Protein AF-D8JC34-F1 (afdb_monomer_lite)

Radius of gyration: 15.63 Å; chains: 1; bounding box: 39×24×41 Å

Structure (mmCIF, N/CA/C/O backbone):
data_AF-D8JC34-F1
#
_entry.id   AF-D8JC34-F1
#
loop_
_atom_site.group_PDB
_atom_site.id
_atom_site.type_symbol
_atom_site.label_atom_id
_atom_site.label_alt_id
_atom_site.label_comp_id
_atom_site.label_asym_id
_atom_site.label_entity_id
_atom_site.label_seq_id
_atom_site.pdbx_PDB_ins_code
_atom_site.Cartn_x
_atom_site.Cartn_y
_atom_site.Cartn_z
_atom_site.occupancy
_atom_site.B_iso_or_equiv
_atom_site.auth_seq_id
_atom_site.auth_comp_id
_atom_site.auth_asym_id
_atom_site.auth_atom_id
_atom_site.pdbx_PDB_model_num
ATOM 1 N N . MET A 1 1 ? -24.410 -2.297 21.505 1.00 45.47 1 MET A N 1
ATOM 2 C CA . MET A 1 1 ? -23.726 -1.631 20.373 1.00 45.47 1 MET A CA 1
ATOM 3 C C . MET A 1 1 ? -22.249 -1.401 20.716 1.00 45.47 1 MET A C 1
ATOM 5 O O . MET A 1 1 ? -21.786 -0.273 20.705 1.00 45.47 1 MET A O 1
ATOM 9 N N . GLU A 1 2 ? -21.495 -2.462 21.021 1.00 47.31 2 GLU A N 1
ATOM 10 C CA . GLU A 1 2 ? -20.121 -2.346 21.567 1.00 47.31 2 GLU A CA 1
ATOM 11 C C . GLU A 1 2 ? -19.023 -2.805 20.592 1.00 47.31 2 GLU A C 1
ATOM 13 O O . GLU A 1 2 ? -17.851 -2.858 20.931 1.00 47.31 2 GLU A O 1
ATOM 18 N N . TRP A 1 3 ? -19.376 -3.103 19.340 1.00 54.50 3 TRP A N 1
ATOM 19 C CA . TRP A 1 3 ? -18.433 -3.604 18.329 1.00 54.50 3 TRP A CA 1
ATOM 20 C C . TRP A 1 3 ? -17.690 -2.501 17.548 1.00 54.50 3 TRP A C 1
ATOM 22 O O . TRP A 1 3 ? -17.059 -2.782 16.533 1.00 54.50 3 TRP A O 1
ATOM 32 N N . LEU A 1 4 ? -17.800 -1.236 17.964 1.00 52.66 4 LEU A N 1
ATOM 33 C CA . LEU A 1 4 ? -17.451 -0.068 17.140 1.00 52.66 4 LEU A CA 1
ATOM 34 C C . LEU A 1 4 ? -16.074 0.550 17.425 1.00 52.66 4 LEU A C 1
ATOM 36 O O . LEU A 1 4 ? -15.819 1.663 16.971 1.00 52.66 4 LEU A O 1
ATOM 40 N N . GLN A 1 5 ? -15.185 -0.133 18.148 1.00 55.97 5 GLN A N 1
ATOM 41 C CA . GLN A 1 5 ? -13.870 0.416 18.490 1.00 55.97 5 GLN A CA 1
ATOM 42 C C . GLN A 1 5 ? -12.725 -0.574 18.236 1.00 55.97 5 GLN A C 1
ATOM 44 O O . GLN A 1 5 ? -12.939 -1.788 18.295 1.00 55.97 5 GLN A O 1
ATOM 49 N N . PRO A 1 6 ? -11.515 -0.067 17.922 1.00 59.75 6 PRO A N 1
ATOM 50 C CA . PRO A 1 6 ? -10.309 -0.884 17.853 1.00 59.75 6 PRO A CA 1
ATOM 51 C C . PRO A 1 6 ? -10.157 -1.706 19.135 1.00 59.75 6 PRO A C 1
ATOM 53 O O . PRO A 1 6 ? -10.310 -1.183 20.238 1.00 59.75 6 PRO A O 1
ATOM 56 N N . ARG A 1 7 ? -9.891 -3.009 18.980 1.00 67.88 7 ARG A N 1
ATOM 57 C CA . ARG A 1 7 ? -9.862 -3.963 20.100 1.00 67.88 7 ARG A CA 1
ATOM 58 C C . ARG A 1 7 ? -8.718 -3.673 21.062 1.00 67.88 7 ARG A C 1
ATOM 60 O O . ARG A 1 7 ? -8.821 -3.998 22.241 1.00 67.88 7 ARG A O 1
ATOM 67 N N . SER A 1 8 ? -7.649 -3.057 20.566 1.00 78.00 8 SER A N 1
ATOM 68 C CA . SER A 1 8 ? -6.555 -2.570 21.388 1.00 78.00 8 SER A CA 1
ATOM 69 C C . SER A 1 8 ? -5.961 -1.263 20.841 1.00 78.00 8 SER A C 1
ATOM 71 O O . SER A 1 8 ? -5.967 -1.033 19.627 1.00 78.00 8 SER A O 1
ATOM 73 N N . PRO A 1 9 ? -5.381 -0.411 21.706 1.00 80.31 9 PRO A N 1
ATOM 74 C CA . PRO A 1 9 ? -4.588 0.740 21.266 1.00 80.31 9 PRO A CA 1
ATOM 75 C C . PRO A 1 9 ? -3.369 0.324 20.422 1.00 80.31 9 PRO A C 1
ATOM 77 O O . P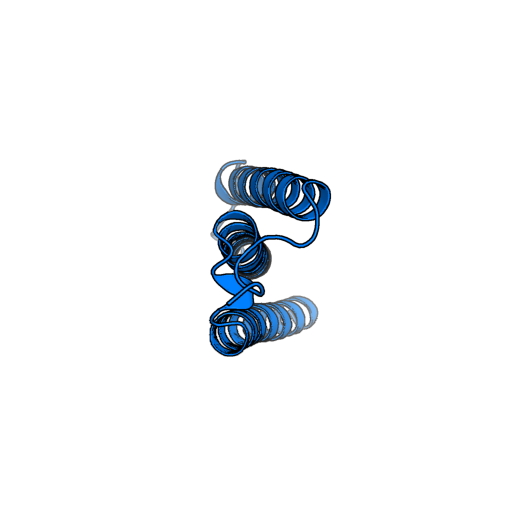RO A 1 9 ? -2.890 1.106 19.601 1.00 80.31 9 PRO A O 1
ATOM 80 N N . TRP A 1 10 ? -2.905 -0.922 20.563 1.00 82.69 10 TRP A N 1
ATOM 81 C CA . TRP A 1 10 ? -1.832 -1.487 19.746 1.00 82.69 10 TRP A CA 1
ATOM 82 C C . TR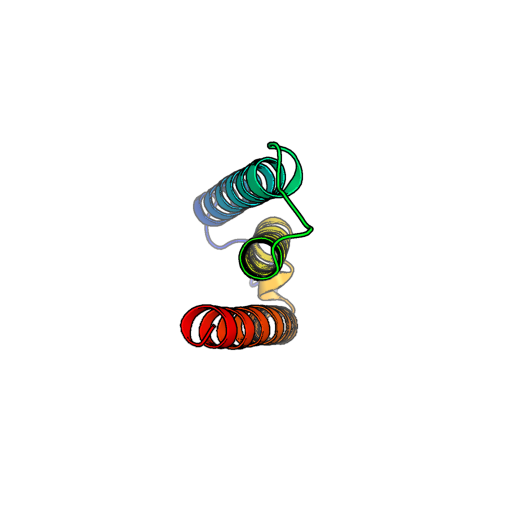P A 1 10 ? -2.238 -1.671 18.282 1.00 82.69 10 TRP A C 1
ATOM 84 O O . TRP A 1 10 ? -1.407 -1.459 17.403 1.00 82.69 10 TRP A O 1
ATOM 94 N N . ASP A 1 11 ? -3.508 -1.975 17.999 1.00 80.31 11 ASP A N 1
ATOM 95 C CA . ASP A 1 11 ? -4.010 -2.121 16.624 1.00 80.31 11 ASP A CA 1
ATOM 96 C C . ASP A 1 11 ? -3.960 -0.781 15.876 1.00 80.31 11 ASP A C 1
ATOM 98 O O . ASP A 1 11 ? -3.611 -0.712 14.696 1.00 80.31 11 ASP A O 1
ATOM 102 N N . VAL A 1 12 ? -4.284 0.304 16.586 1.00 82.50 12 VAL A N 1
ATOM 103 C CA . VAL A 1 12 ? -4.241 1.670 16.052 1.00 82.50 12 VAL A CA 1
ATOM 104 C C . VAL A 1 12 ? -2.795 2.097 15.809 1.00 82.50 12 VAL A C 1
ATOM 106 O O . VAL A 1 12 ? -2.489 2.638 14.746 1.00 82.50 12 VAL A O 1
ATOM 109 N N . LEU A 1 13 ? -1.894 1.801 16.753 1.00 87.19 13 LEU A N 1
ATOM 110 C CA . LEU A 1 13 ? -0.465 2.075 16.605 1.00 87.19 13 LEU A CA 1
ATOM 111 C C . LEU A 1 13 ? 0.138 1.308 15.419 1.00 87.19 13 LEU A C 1
ATOM 113 O O . LEU A 1 13 ? 0.860 1.894 14.614 1.00 87.19 13 LEU A O 1
ATOM 117 N N . ALA A 1 14 ? -0.200 0.025 15.267 1.00 85.06 14 ALA A N 1
ATOM 118 C CA . ALA A 1 14 ? 0.238 -0.794 14.141 1.00 85.06 14 ALA A CA 1
ATOM 119 C C . ALA A 1 14 ? -0.269 -0.235 12.802 1.00 85.06 14 ALA A C 1
ATOM 121 O O . ALA A 1 14 ? 0.505 -0.124 11.851 1.00 85.06 14 ALA A O 1
ATOM 122 N N . GLY A 1 15 ? -1.537 0.188 12.734 1.00 85.81 15 GLY A N 1
ATOM 123 C CA . GLY A 1 15 ? -2.087 0.857 11.554 1.00 85.81 15 GLY A CA 1
ATOM 124 C C . GLY A 1 15 ? -1.345 2.154 11.215 1.00 85.81 15 GLY A C 1
ATOM 125 O O . GLY A 1 15 ? -1.017 2.407 10.053 1.00 85.81 15 GLY A O 1
ATOM 126 N N . PHE A 1 16 ? -1.020 2.965 12.220 1.00 88.88 16 PHE A N 1
ATOM 127 C CA . PHE A 1 16 ? -0.290 4.215 12.016 1.00 88.88 16 PHE A CA 1
ATOM 128 C C . PHE A 1 16 ? 1.129 3.973 11.479 1.00 88.88 16 PHE A C 1
ATOM 130 O O . PHE A 1 16 ? 1.510 4.556 10.463 1.00 88.88 16 PHE A O 1
ATOM 137 N N . LEU A 1 17 ? 1.875 3.045 12.087 1.00 91.69 17 LEU A N 1
ATOM 138 C CA . LEU A 1 17 ? 3.214 2.657 11.632 1.00 91.69 17 LEU A CA 1
ATOM 139 C C . LEU A 1 17 ? 3.197 2.082 10.209 1.00 91.69 17 LEU A C 1
ATOM 141 O O . LEU A 1 17 ? 4.022 2.471 9.383 1.00 91.69 17 LEU A O 1
ATOM 145 N N . ALA A 1 18 ? 2.225 1.221 9.894 1.00 89.94 18 ALA A N 1
ATOM 146 C CA . ALA A 1 18 ? 2.054 0.670 8.550 1.00 89.94 18 ALA A CA 1
ATOM 147 C C . ALA A 1 18 ? 1.762 1.760 7.505 1.00 89.94 18 ALA A C 1
ATOM 149 O O . ALA A 1 18 ? 2.250 1.683 6.378 1.00 89.94 18 ALA A O 1
ATOM 150 N N . SER A 1 19 ? 1.014 2.802 7.884 1.00 88.88 19 SER A N 1
ATOM 151 C CA . SER A 1 19 ? 0.716 3.938 7.001 1.00 88.88 19 SER A CA 1
ATOM 152 C C . SER A 1 19 ? 1.959 4.770 6.708 1.00 88.88 19 SER A C 1
ATOM 154 O O . SER A 1 19 ? 2.215 5.101 5.553 1.00 88.88 19 SER A O 1
ATOM 156 N N . ILE A 1 20 ? 2.749 5.080 7.741 1.00 92.00 20 ILE A N 1
ATOM 157 C CA . ILE A 1 20 ? 4.013 5.812 7.587 1.00 92.00 20 ILE A CA 1
ATOM 158 C C . ILE A 1 20 ? 4.960 5.030 6.680 1.00 92.00 20 ILE A C 1
ATOM 160 O O . ILE A 1 20 ? 5.507 5.596 5.734 1.00 92.00 20 ILE A O 1
ATOM 164 N N . TRP A 1 21 ? 5.116 3.730 6.938 1.00 94.88 21 TRP A N 1
ATOM 165 C CA . TRP A 1 21 ? 5.943 2.857 6.114 1.00 94.88 21 TRP A CA 1
ATOM 166 C C . TRP A 1 21 ? 5.487 2.871 4.650 1.00 94.88 21 TRP A C 1
ATOM 168 O O . TRP A 1 21 ? 6.296 3.146 3.768 1.00 94.88 21 TRP A O 1
ATOM 178 N N . ALA A 1 22 ? 4.190 2.683 4.387 1.00 90.88 22 ALA A N 1
ATOM 179 C CA . ALA A 1 22 ? 3.653 2.667 3.028 1.00 90.88 22 ALA A CA 1
ATOM 180 C C . ALA A 1 22 ? 3.868 4.000 2.285 1.00 90.88 22 ALA A C 1
ATOM 182 O O . ALA A 1 22 ? 4.240 3.995 1.111 1.00 90.88 22 ALA A O 1
ATOM 183 N N . LEU A 1 23 ? 3.679 5.140 2.960 1.00 92.00 23 LEU A N 1
ATOM 184 C CA . LEU A 1 23 ? 3.936 6.463 2.381 1.00 92.00 23 LEU A CA 1
ATOM 185 C C . LEU A 1 23 ? 5.420 6.675 2.074 1.00 92.00 23 LEU A C 1
ATOM 187 O O . LEU A 1 23 ? 5.758 7.197 1.012 1.00 92.00 23 LEU A O 1
ATOM 191 N N . PHE A 1 24 ? 6.307 6.256 2.976 1.00 91.88 24 PHE A N 1
ATOM 192 C CA . PHE A 1 24 ? 7.747 6.390 2.781 1.00 91.88 24 PHE A CA 1
ATOM 193 C C . PHE A 1 24 ? 8.246 5.503 1.633 1.00 91.88 24 PHE A C 1
ATOM 195 O O . PHE A 1 24 ? 9.017 5.955 0.785 1.00 91.88 24 PHE A O 1
ATOM 202 N N . THR A 1 25 ? 7.749 4.266 1.539 1.00 90.50 25 THR A N 1
ATOM 203 C CA . THR A 1 25 ? 8.043 3.360 0.423 1.00 90.50 25 THR A CA 1
ATOM 204 C C . THR A 1 25 ? 7.571 3.938 -0.910 1.00 90.50 25 THR A C 1
ATOM 206 O O . THR A 1 25 ? 8.345 3.927 -1.870 1.00 90.50 25 THR A O 1
ATOM 209 N N . LEU A 1 26 ? 6.352 4.487 -0.972 1.00 90.38 26 LEU A N 1
ATOM 210 C CA . LEU A 1 26 ? 5.840 5.178 -2.160 1.00 90.38 26 LEU A CA 1
ATOM 211 C C . LEU A 1 26 ? 6.724 6.361 -2.552 1.00 90.38 26 LEU A C 1
ATOM 213 O O . LEU A 1 26 ? 7.093 6.483 -3.716 1.00 90.38 26 LEU A O 1
ATOM 217 N N . HIS A 1 27 ? 7.088 7.200 -1.582 1.00 90.44 27 HIS A N 1
ATOM 218 C CA . HIS A 1 27 ? 7.935 8.366 -1.807 1.00 90.44 27 HIS A CA 1
ATOM 219 C C . HIS A 1 27 ? 9.274 7.974 -2.443 1.00 90.44 27 HIS A C 1
ATOM 221 O O . HIS A 1 27 ? 9.654 8.542 -3.464 1.00 90.44 27 HIS A O 1
ATOM 227 N N . ILE A 1 28 ? 9.951 6.963 -1.890 1.00 89.31 28 ILE A N 1
ATOM 228 C CA . ILE A 1 28 ? 11.216 6.446 -2.429 1.00 89.31 28 ILE A CA 1
ATOM 229 C C . ILE A 1 28 ? 11.043 5.991 -3.881 1.00 89.31 28 ILE A C 1
ATOM 231 O O . ILE A 1 28 ? 11.778 6.438 -4.756 1.00 89.31 28 ILE A O 1
ATOM 235 N N . HIS A 1 29 ? 10.051 5.141 -4.151 1.00 86.56 29 HIS A N 1
ATOM 236 C CA . HIS A 1 29 ? 9.905 4.504 -5.463 1.00 86.56 29 HIS A CA 1
ATOM 237 C C . HIS A 1 29 ? 9.405 5.453 -6.559 1.00 86.56 29 HIS A C 1
ATOM 239 O O . HIS A 1 29 ? 9.657 5.206 -7.737 1.00 86.56 29 HIS A O 1
ATOM 245 N N . TRP A 1 30 ? 8.713 6.533 -6.195 1.00 86.19 30 TRP A N 1
ATOM 246 C CA . TRP A 1 30 ? 8.230 7.527 -7.154 1.00 86.19 30 TRP A CA 1
ATOM 247 C C . TRP A 1 30 ? 9.207 8.678 -7.399 1.00 86.19 30 TRP A C 1
ATOM 249 O O . TRP A 1 30 ? 9.213 9.223 -8.500 1.00 86.19 30 TRP A O 1
ATOM 259 N N . LEU A 1 31 ? 9.996 9.083 -6.397 1.00 83.06 31 LEU A N 1
ATOM 260 C CA . LEU A 1 31 ? 10.740 10.350 -6.445 1.00 83.06 31 LEU A CA 1
ATOM 261 C C . LEU A 1 31 ? 12.264 10.191 -6.494 1.00 83.06 31 LEU A C 1
ATOM 263 O O . LEU A 1 31 ? 12.950 11.149 -6.852 1.00 83.06 31 LEU A O 1
ATOM 267 N N . GLN A 1 32 ? 12.821 9.014 -6.195 1.00 80.44 32 GLN A N 1
ATOM 268 C CA . GLN A 1 32 ? 14.266 8.792 -6.310 1.00 80.44 32 GLN A CA 1
ATOM 269 C C . GLN A 1 32 ? 14.668 8.309 -7.704 1.00 80.44 32 GLN A C 1
ATOM 271 O O . GLN A 1 32 ? 14.937 7.131 -7.915 1.00 80.44 32 GLN A O 1
ATOM 276 N N . GLY A 1 33 ? 14.760 9.251 -8.651 1.00 65.81 33 GLY A N 1
ATOM 277 C CA . GLY A 1 33 ? 15.464 9.036 -9.924 1.00 65.81 33 GLY A CA 1
ATOM 278 C C . GLY A 1 33 ? 14.913 7.887 -10.773 1.00 65.81 33 GLY A C 1
ATOM 279 O O . GLY A 1 33 ? 15.655 7.268 -11.534 1.00 65.81 33 GLY A O 1
ATOM 280 N N . THR A 1 34 ? 13.627 7.579 -10.618 1.00 78.12 34 THR A N 1
ATOM 281 C CA . THR A 1 34 ? 12.980 6.432 -11.246 1.00 78.12 34 THR A CA 1
ATOM 282 C C . THR A 1 34 ? 12.904 6.625 -12.758 1.00 78.12 34 THR A C 1
ATOM 284 O O . THR A 1 34 ? 12.250 7.543 -13.255 1.00 78.12 34 THR A O 1
ATOM 287 N N . ASN A 1 35 ? 13.571 5.751 -13.513 1.00 84.00 35 ASN A N 1
ATOM 288 C CA . ASN A 1 35 ? 13.509 5.770 -14.970 1.00 84.00 35 ASN A CA 1
ATOM 289 C C . ASN A 1 35 ? 12.208 5.114 -15.460 1.00 84.00 35 ASN A C 1
ATOM 291 O O . ASN A 1 35 ? 12.161 3.914 -15.718 1.00 84.00 35 ASN A O 1
ATOM 295 N N . PHE A 1 36 ? 11.154 5.916 -15.614 1.00 83.56 36 PHE A N 1
ATOM 296 C CA . PHE A 1 36 ? 9.846 5.453 -16.093 1.00 83.56 36 PHE A CA 1
ATOM 297 C C . PHE A 1 36 ? 9.820 5.022 -17.569 1.00 83.56 36 PHE A C 1
ATOM 299 O O . PHE A 1 36 ? 8.800 4.514 -18.028 1.00 83.56 36 PHE A O 1
ATOM 306 N N . PHE A 1 37 ? 10.914 5.201 -18.316 1.00 86.31 37 PHE A N 1
ATOM 307 C CA . PHE A 1 37 ? 11.026 4.681 -19.681 1.00 86.31 37 PHE A CA 1
ATOM 308 C C . PHE A 1 37 ? 11.349 3.182 -19.713 1.00 86.31 37 PHE A C 1
ATOM 310 O O . PHE A 1 37 ? 11.097 2.527 -20.722 1.00 86.31 37 PHE A O 1
ATOM 317 N N . ASP A 1 38 ? 11.885 2.628 -18.621 1.00 87.69 38 ASP A N 1
ATOM 318 C CA . ASP A 1 38 ? 12.074 1.188 -18.485 1.00 87.69 38 ASP A CA 1
ATOM 319 C C . ASP A 1 38 ? 10.765 0.532 -18.022 1.00 87.69 38 ASP A C 1
ATOM 321 O O . ASP A 1 38 ? 10.263 0.782 -16.920 1.00 87.69 38 ASP A O 1
ATOM 325 N N . LEU A 1 39 ? 10.218 -0.342 -18.872 1.00 86.81 39 LEU A N 1
A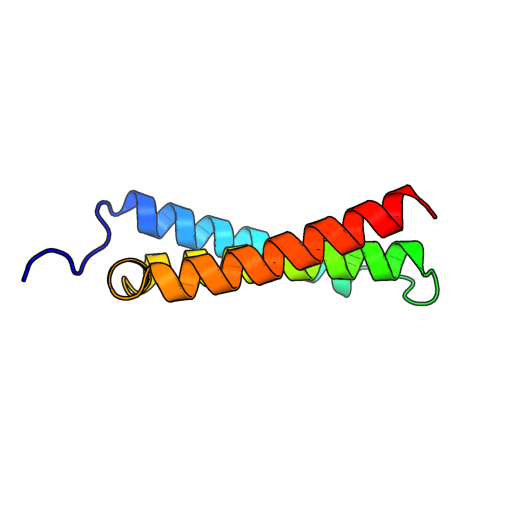TOM 326 C CA . LEU A 1 39 ? 8.974 -1.066 -18.615 1.00 86.81 39 LEU A CA 1
ATOM 327 C C . LEU A 1 39 ? 9.033 -1.890 -17.319 1.00 86.81 39 LEU A C 1
ATOM 329 O O . LEU A 1 39 ? 8.037 -1.951 -16.595 1.00 86.81 39 LEU A O 1
ATOM 333 N N . ARG A 1 40 ? 10.181 -2.503 -16.997 1.00 87.25 40 ARG A N 1
ATOM 334 C CA . ARG A 1 40 ? 10.348 -3.310 -15.777 1.00 87.25 40 ARG A CA 1
ATOM 335 C C . ARG A 1 40 ? 10.271 -2.428 -14.535 1.00 87.25 40 ARG A C 1
ATOM 337 O O . ARG A 1 40 ? 9.598 -2.791 -13.572 1.00 87.25 40 ARG A O 1
ATOM 344 N N . ILE A 1 41 ? 10.907 -1.256 -14.573 1.00 87.38 41 ILE A N 1
ATOM 345 C CA . ILE A 1 41 ? 10.870 -0.287 -13.470 1.00 87.38 41 ILE A CA 1
ATOM 346 C C . ILE A 1 41 ? 9.447 0.247 -13.291 1.00 87.38 41 ILE A C 1
ATOM 348 O O . ILE A 1 41 ? 8.942 0.280 -12.17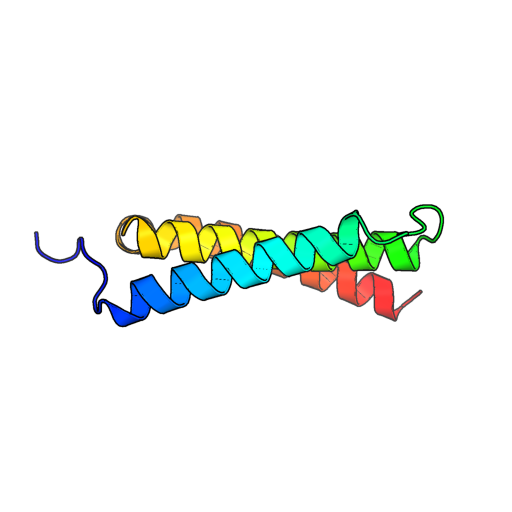0 1.00 87.38 41 ILE A O 1
ATOM 352 N N . MET A 1 42 ? 8.762 0.600 -14.381 1.00 88.81 42 MET A N 1
ATOM 353 C CA . MET A 1 42 ? 7.380 1.078 -14.318 1.00 88.81 42 MET A CA 1
ATOM 354 C C . MET A 1 42 ? 6.433 0.022 -13.723 1.00 88.81 42 MET A C 1
ATOM 356 O O . MET A 1 42 ? 5.644 0.340 -12.832 1.00 88.81 42 MET A O 1
ATOM 360 N N . LEU A 1 43 ? 6.534 -1.239 -14.157 1.00 87.50 43 LEU A N 1
ATOM 361 C CA . LEU A 1 43 ? 5.746 -2.347 -13.604 1.00 87.50 43 LEU A CA 1
ATOM 362 C C . LEU A 1 43 ? 6.045 -2.581 -12.120 1.00 87.50 43 LEU A C 1
ATOM 364 O O . LEU A 1 43 ? 5.115 -2.749 -11.332 1.00 87.50 43 LEU A O 1
ATOM 368 N N . TRP A 1 44 ? 7.316 -2.535 -11.717 1.00 89.12 44 TRP A N 1
ATOM 369 C CA . TRP A 1 44 ? 7.705 -2.632 -10.310 1.00 89.12 44 TRP A CA 1
ATOM 370 C C . TRP A 1 44 ? 7.078 -1.518 -9.463 1.00 89.12 44 TRP A C 1
ATOM 372 O O . TRP A 1 44 ? 6.470 -1.788 -8.427 1.00 89.12 44 TRP A O 1
ATOM 382 N N . VAL A 1 45 ? 7.156 -0.267 -9.923 1.00 90.00 45 VAL A N 1
ATOM 383 C CA . VAL A 1 45 ? 6.571 0.885 -9.219 1.00 90.00 45 VAL A CA 1
ATOM 384 C C . VAL A 1 45 ? 5.054 0.746 -9.108 1.00 90.00 45 VAL A C 1
ATOM 386 O O . VAL A 1 45 ? 4.490 1.060 -8.058 1.00 90.00 45 VAL A O 1
ATOM 389 N N . LEU A 1 46 ? 4.378 0.231 -10.139 1.00 88.88 46 LEU A N 1
ATOM 390 C CA . LEU A 1 46 ? 2.940 -0.040 -10.095 1.00 88.88 46 LEU A CA 1
ATOM 391 C C . LEU A 1 46 ? 2.582 -1.130 -9.075 1.00 88.88 46 LEU A C 1
ATOM 393 O O . LEU A 1 46 ? 1.627 -0.949 -8.317 1.00 88.88 46 LEU A O 1
ATOM 397 N N . VAL A 1 47 ? 3.360 -2.216 -8.999 1.00 91.31 47 VAL A N 1
ATOM 398 C CA . VAL A 1 47 ? 3.191 -3.267 -7.978 1.00 91.31 47 VAL A CA 1
ATOM 399 C C . VAL A 1 47 ? 3.335 -2.671 -6.580 1.00 91.31 47 VAL A C 1
ATOM 401 O O . VAL A 1 47 ? 2.434 -2.822 -5.752 1.00 91.31 47 VAL A O 1
ATOM 404 N N . VAL A 1 48 ? 4.427 -1.943 -6.330 1.00 90.94 48 VAL A N 1
ATOM 405 C CA . VAL A 1 48 ? 4.675 -1.270 -5.046 1.00 90.94 48 VAL A CA 1
ATOM 406 C C 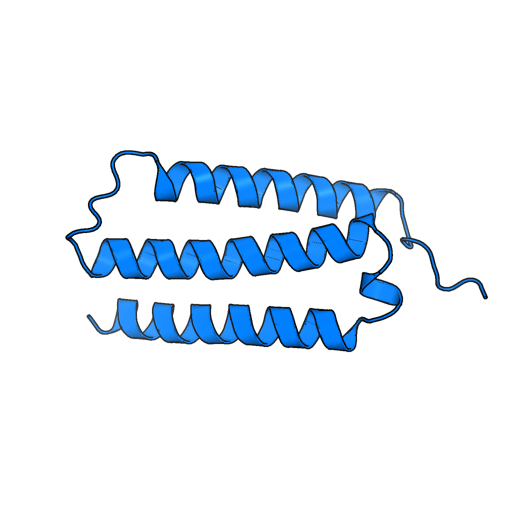. VAL A 1 48 ? 3.523 -0.323 -4.710 1.00 90.94 48 VAL A C 1
ATOM 408 O O . VAL A 1 48 ? 3.019 -0.332 -3.589 1.00 90.94 48 VAL A O 1
ATOM 411 N N . THR A 1 49 ? 3.038 0.435 -5.693 1.00 92.12 49 THR A N 1
ATOM 412 C CA . THR A 1 49 ? 1.929 1.374 -5.504 1.00 92.12 49 THR A CA 1
ATOM 413 C C . THR A 1 49 ? 0.638 0.664 -5.109 1.00 92.12 49 THR A C 1
ATOM 415 O O . THR A 1 49 ? 0.001 1.059 -4.133 1.00 92.12 49 THR A O 1
ATOM 418 N N . ALA A 1 50 ? 0.265 -0.406 -5.811 1.00 91.06 50 ALA A N 1
ATOM 419 C CA . ALA A 1 50 ? -0.934 -1.182 -5.503 1.00 91.06 50 ALA A CA 1
ATOM 420 C C . ALA A 1 50 ? -0.882 -1.787 -4.089 1.00 91.06 50 ALA A C 1
ATOM 422 O O . ALA A 1 50 ? -1.863 -1.702 -3.342 1.00 91.06 50 ALA A O 1
ATOM 423 N N . VAL A 1 51 ? 0.274 -2.327 -3.688 1.00 91.25 51 VAL A N 1
ATOM 424 C CA . VAL A 1 51 ? 0.482 -2.880 -2.341 1.00 91.25 51 VAL A CA 1
ATOM 425 C C . VAL A 1 51 ? 0.380 -1.786 -1.276 1.00 91.25 51 VAL A C 1
ATOM 427 O O . VAL A 1 51 ? -0.378 -1.937 -0.316 1.00 91.25 51 VAL A O 1
ATOM 430 N N . CYS A 1 52 ? 1.078 -0.661 -1.449 1.00 92.94 52 CYS A N 1
ATOM 431 C CA . CYS A 1 52 ? 1.050 0.445 -0.492 1.00 92.94 52 CYS A CA 1
ATOM 432 C C . CYS A 1 52 ? -0.353 1.050 -0.341 1.00 92.94 52 CYS A C 1
ATOM 434 O O . CYS A 1 52 ? -0.774 1.331 0.781 1.00 92.94 52 CYS A O 1
ATOM 436 N N . LEU A 1 53 ? -1.115 1.192 -1.430 1.00 91.94 53 LEU A N 1
ATOM 437 C CA . LEU A 1 53 ? -2.510 1.644 -1.369 1.00 91.94 53 LEU A CA 1
ATOM 438 C C . LEU A 1 53 ? -3.403 0.662 -0.600 1.00 91.94 53 LEU A C 1
ATOM 440 O O . LEU A 1 53 ? -4.243 1.091 0.192 1.00 91.94 53 LEU A O 1
ATOM 444 N N . GLY A 1 54 ? -3.205 -0.647 -0.779 1.00 88.81 54 GLY A N 1
ATOM 445 C CA . GLY A 1 54 ? -3.925 -1.668 -0.016 1.00 88.81 54 GLY A CA 1
ATOM 446 C C . GLY A 1 54 ? -3.645 -1.572 1.485 1.00 88.81 54 GLY A C 1
ATOM 447 O O . GLY A 1 54 ? -4.575 -1.612 2.295 1.00 88.81 54 GLY A O 1
ATOM 448 N N . VAL A 1 55 ? -2.377 -1.370 1.853 1.00 89.81 55 VAL A N 1
ATOM 449 C CA . VAL A 1 55 ? -1.956 -1.164 3.247 1.00 89.81 55 VAL A CA 1
ATOM 450 C C . VAL A 1 55 ? -2.572 0.111 3.827 1.00 89.81 55 VAL A C 1
ATOM 452 O O . VAL A 1 55 ? -3.125 0.054 4.923 1.00 89.81 55 VAL A O 1
ATOM 455 N N . LEU A 1 56 ? -2.561 1.224 3.086 1.00 91.00 56 LEU A N 1
ATOM 456 C CA . LEU A 1 56 ? -3.143 2.503 3.517 1.00 91.00 56 LEU A CA 1
ATOM 457 C C . LEU A 1 56 ? -4.663 2.439 3.709 1.00 91.00 56 LEU A C 1
ATOM 459 O O . LEU A 1 56 ? -5.204 3.028 4.646 1.00 91.00 56 LEU A O 1
ATOM 463 N N . LEU A 1 57 ? -5.372 1.709 2.845 1.00 89.38 57 LEU A N 1
ATOM 464 C CA . LEU A 1 57 ? -6.810 1.491 3.002 1.00 89.38 57 LEU A CA 1
ATOM 465 C C . LEU A 1 57 ? -7.116 0.683 4.267 1.00 89.38 57 LEU A C 1
ATOM 467 O O . LEU A 1 57 ? -8.024 1.042 5.019 1.00 89.38 57 LEU A O 1
ATOM 471 N N . LEU A 1 58 ? -6.359 -0.387 4.528 1.00 86.44 58 LEU A N 1
ATOM 472 C CA . LEU A 1 58 ? -6.532 -1.199 5.735 1.00 86.44 58 LEU A CA 1
ATOM 473 C C . LEU A 1 58 ? -6.214 -0.418 7.003 1.00 86.44 58 LEU A C 1
ATOM 475 O O . LEU A 1 58 ? -6.995 -0.459 7.955 1.00 86.44 58 LEU A O 1
ATOM 479 N N . SER A 1 59 ? -5.095 0.300 7.018 1.00 86.06 59 SER A N 1
ATOM 480 C CA . SER A 1 59 ? -4.681 1.083 8.172 1.00 86.06 59 SER A CA 1
ATOM 481 C C . SER A 1 59 ? -5.636 2.244 8.446 1.00 86.06 59 SER A C 1
ATOM 483 O O . SER A 1 59 ? -6.040 2.433 9.591 1.00 86.06 59 SER A O 1
ATOM 485 N N . GLY A 1 60 ? -6.088 2.966 7.417 1.00 84.19 60 GLY A N 1
ATOM 486 C CA . GLY A 1 60 ? -7.100 4.015 7.557 1.00 84.19 60 GLY A CA 1
ATOM 487 C C . GLY A 1 60 ? -8.435 3.469 8.075 1.00 84.19 60 GLY A C 1
ATOM 488 O O . GLY A 1 60 ? -9.072 4.074 8.943 1.00 84.19 60 GLY A O 1
ATOM 489 N N . GLY A 1 61 ? -8.842 2.285 7.609 1.00 82.62 61 GLY A N 1
ATOM 490 C CA . GLY A 1 61 ? -10.007 1.574 8.134 1.00 82.62 61 GLY A CA 1
ATOM 491 C C . GLY A 1 61 ? -9.848 1.151 9.599 1.00 82.62 61 GLY A C 1
ATOM 492 O O . GLY A 1 61 ? -10.809 1.253 10.364 1.00 82.62 61 GLY A O 1
ATOM 493 N N . LEU A 1 62 ? -8.658 0.687 9.996 1.00 84.00 62 LEU A N 1
ATOM 494 C CA . LEU A 1 62 ? -8.321 0.317 11.378 1.00 84.00 62 LEU A CA 1
ATOM 495 C C . LEU A 1 62 ? -8.376 1.527 12.312 1.00 84.00 62 LEU A C 1
ATOM 497 O O . LEU A 1 62 ? -9.069 1.481 13.326 1.00 84.00 62 LEU A O 1
ATOM 501 N N . ILE A 1 63 ? -7.690 2.612 11.943 1.00 83.50 63 ILE A N 1
ATOM 502 C CA . ILE A 1 63 ? -7.583 3.841 12.742 1.00 83.50 63 ILE A CA 1
ATOM 503 C C . ILE A 1 63 ? -8.959 4.493 12.925 1.00 83.50 63 ILE A C 1
ATOM 505 O O . ILE A 1 63 ? -9.303 4.919 14.023 1.00 83.50 63 ILE A O 1
ATOM 509 N N . SER A 1 64 ? -9.774 4.539 11.868 1.00 81.69 64 SER A N 1
ATOM 510 C CA . SER A 1 64 ? -11.125 5.119 11.922 1.00 81.69 64 SER A CA 1
ATOM 511 C C . SER A 1 64 ? -12.176 4.200 12.556 1.00 81.69 64 SER A C 1
ATOM 513 O O . SER A 1 64 ? -13.332 4.600 12.703 1.00 81.69 64 SER A O 1
ATOM 515 N N . GLY A 1 65 ? -11.828 2.945 12.859 1.00 75.06 65 GLY A N 1
ATOM 516 C CA . GLY A 1 65 ? -12.769 1.910 13.294 1.00 75.06 65 GLY A CA 1
ATOM 517 C C . GLY A 1 65 ? -13.766 1.458 12.213 1.00 75.06 65 GLY A C 1
ATOM 518 O O . GLY A 1 65 ? -14.531 0.514 12.428 1.00 75.06 65 GLY A O 1
ATOM 519 N N . GLN A 1 66 ? -13.762 2.077 11.026 1.00 78.62 66 GLN A N 1
ATOM 520 C CA . GLN A 1 66 ? -14.691 1.759 9.938 1.00 78.62 66 GLN A CA 1
ATOM 521 C C . GLN A 1 66 ? -14.434 0.382 9.320 1.00 78.62 66 GLN A C 1
ATOM 523 O O . GLN A 1 66 ? -15.370 -0.226 8.788 1.00 78.62 66 GLN A O 1
ATOM 528 N N . LEU A 1 67 ? -13.211 -0.149 9.449 1.00 77.25 67 LEU A N 1
ATOM 529 C CA . LEU A 1 67 ? -12.882 -1.511 9.028 1.00 77.25 67 LEU A CA 1
ATOM 530 C C . LEU A 1 67 ? -13.802 -2.534 9.699 1.00 77.25 67 LEU A C 1
ATOM 532 O O . LEU A 1 67 ? -14.277 -3.455 9.042 1.00 77.25 67 LEU A O 1
ATOM 536 N N . TYR A 1 68 ? -14.110 -2.350 10.983 1.00 70.69 68 TYR A N 1
ATOM 537 C CA . TYR A 1 68 ? -14.970 -3.264 11.737 1.00 70.69 68 TYR A CA 1
ATOM 538 C C . TYR A 1 68 ? -16.448 -3.129 11.349 1.00 70.69 68 TYR A C 1
ATOM 540 O O . TYR A 1 68 ? -17.197 -4.100 11.419 1.00 70.69 68 TYR A O 1
ATOM 548 N N . ARG A 1 69 ? -16.864 -1.949 10.869 1.00 74.12 69 ARG A N 1
ATOM 549 C CA . ARG A 1 69 ? -18.244 -1.664 10.442 1.00 74.12 69 ARG A CA 1
ATOM 550 C C . ARG A 1 69 ? -18.539 -2.097 9.005 1.00 74.12 69 ARG A C 1
ATOM 552 O O . ARG A 1 69 ? -19.690 -2.327 8.651 1.00 74.12 69 ARG A O 1
ATOM 559 N N . SER A 1 70 ? -17.535 -2.141 8.135 1.00 82.69 70 SER A N 1
ATOM 560 C CA . SER A 1 70 ? -17.703 -2.451 6.707 1.00 82.69 70 SER A CA 1
ATOM 561 C C . SER A 1 70 ? -16.590 -3.351 6.181 1.00 82.69 70 SER A C 1
ATOM 563 O O . SER A 1 70 ? -16.072 -3.143 5.083 1.00 82.69 70 SER A O 1
ATOM 565 N N . ARG A 1 71 ? -16.253 -4.377 6.968 1.00 79.81 71 ARG A N 1
ATOM 566 C CA . ARG A 1 71 ? -15.149 -5.312 6.721 1.00 79.81 71 ARG A CA 1
ATOM 567 C C . ARG A 1 71 ? -15.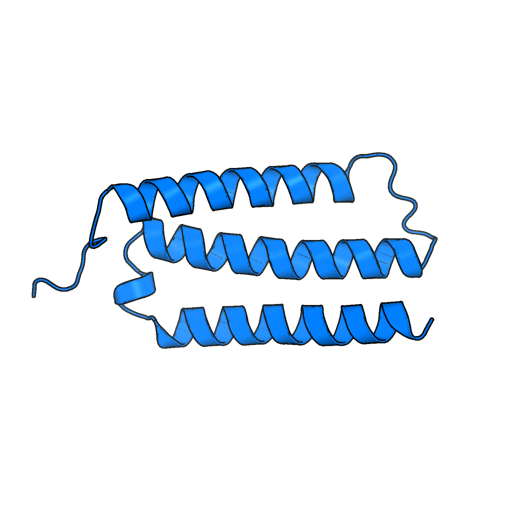133 -5.861 5.297 1.00 79.81 71 ARG A C 1
ATOM 569 O O . ARG A 1 71 ? -14.087 -5.841 4.659 1.00 79.81 71 ARG A O 1
ATOM 576 N N . ASP A 1 72 ? -16.287 -6.259 4.767 1.00 85.94 72 ASP A N 1
ATOM 577 C CA . ASP A 1 72 ? -16.380 -6.849 3.426 1.00 85.94 72 ASP A CA 1
ATOM 578 C C . ASP A 1 72 ? -15.999 -5.882 2.304 1.00 85.94 72 ASP A C 1
ATOM 580 O O . ASP A 1 72 ? -15.481 -6.314 1.276 1.00 85.94 72 ASP A O 1
ATOM 584 N N . ARG A 1 73 ? -16.245 -4.575 2.475 1.00 84.81 73 ARG A N 1
ATOM 585 C CA . ARG A 1 73 ? -15.835 -3.563 1.489 1.00 84.81 73 ARG A CA 1
ATOM 586 C C . ARG A 1 73 ? -14.322 -3.390 1.485 1.00 84.81 73 ARG A C 1
ATOM 588 O O . ARG A 1 73 ? -13.722 -3.386 0.415 1.00 84.81 73 ARG A O 1
ATOM 595 N N . TYR A 1 74 ? -13.713 -3.313 2.666 1.00 83.94 74 TYR A N 1
ATOM 596 C CA . TYR A 1 74 ? -12.259 -3.224 2.796 1.00 83.94 74 TYR A CA 1
ATOM 597 C C . TYR A 1 74 ? -11.565 -4.487 2.284 1.00 83.94 74 TYR A C 1
ATOM 599 O O . TYR A 1 74 ? -10.620 -4.380 1.512 1.00 83.94 74 TYR A O 1
ATOM 607 N N . LEU A 1 75 ? -12.063 -5.678 2.636 1.00 84.31 75 LEU A N 1
ATOM 608 C CA . LEU A 1 75 ? -11.508 -6.941 2.142 1.00 84.31 75 LEU A CA 1
ATOM 609 C C . LEU A 1 75 ? -11.591 -7.040 0.618 1.00 84.31 75 LEU A C 1
ATOM 611 O O . LEU A 1 75 ? -10.605 -7.415 -0.005 1.00 84.31 75 LEU A O 1
ATOM 615 N N . ARG A 1 76 ? -12.716 -6.646 0.007 1.00 88.50 76 ARG A N 1
ATOM 616 C CA . ARG A 1 76 ? -12.850 -6.621 -1.457 1.00 88.50 76 ARG A CA 1
ATOM 617 C C . ARG A 1 76 ? -11.891 -5.634 -2.118 1.00 88.50 76 ARG A C 1
ATOM 619 O O . ARG A 1 76 ? -11.254 -5.989 -3.104 1.00 88.50 76 ARG A O 1
ATOM 626 N N . ALA A 1 77 ? -11.760 -4.421 -1.579 1.00 86.62 77 ALA A N 1
ATOM 627 C CA . ALA A 1 77 ? -10.830 -3.423 -2.111 1.00 86.62 77 ALA A CA 1
ATOM 628 C C . ALA A 1 77 ? -9.375 -3.914 -2.035 1.00 86.62 77 ALA A C 1
ATOM 630 O O . ALA A 1 77 ? -8.628 -3.816 -3.005 1.00 86.62 77 ALA A O 1
ATOM 631 N N . VAL A 1 78 ? -8.994 -4.513 -0.908 1.00 85.81 78 VAL A N 1
ATOM 632 C CA . VAL A 1 78 ? -7.656 -5.080 -0.700 1.00 85.81 78 VAL A CA 1
ATOM 633 C C . VAL A 1 78 ? -7.418 -6.293 -1.587 1.00 85.81 78 VAL A C 1
ATOM 635 O O . VAL A 1 78 ? -6.334 -6.423 -2.137 1.00 85.81 78 VAL A O 1
ATOM 638 N N . GLN A 1 79 ? -8.410 -7.163 -1.773 1.00 87.75 79 GLN A N 1
ATOM 639 C CA . GLN A 1 79 ? -8.309 -8.291 -2.699 1.00 87.75 79 GLN A CA 1
ATOM 640 C C . GLN A 1 79 ? -8.143 -7.825 -4.145 1.00 87.75 79 GLN A C 1
ATOM 642 O O . GLN A 1 79 ? -7.346 -8.409 -4.869 1.00 87.75 79 GLN A O 1
ATOM 647 N N . ALA A 1 80 ? -8.844 -6.769 -4.562 1.00 89.81 80 ALA A N 1
ATOM 648 C CA . ALA A 1 80 ? -8.686 -6.205 -5.899 1.00 89.81 80 ALA A CA 1
ATOM 649 C C . ALA A 1 80 ? -7.277 -5.624 -6.104 1.00 89.81 80 ALA A C 1
ATOM 651 O O . ALA A 1 80 ? -6.646 -5.900 -7.122 1.00 89.81 80 ALA A O 1
ATOM 652 N N . LEU A 1 81 ? -6.762 -4.877 -5.121 1.00 88.50 81 LEU A N 1
ATOM 653 C CA . LEU A 1 81 ? -5.412 -4.301 -5.163 1.00 88.50 81 LEU A CA 1
ATOM 654 C C . LEU A 1 81 ? -4.310 -5.363 -5.051 1.00 88.50 81 LEU A C 1
ATOM 656 O O . LEU A 1 81 ? -3.312 -5.303 -5.759 1.00 88.50 81 LEU A O 1
ATOM 660 N N . GLY A 1 82 ? -4.493 -6.361 -4.188 1.00 84.62 82 GLY A N 1
ATOM 661 C CA . GLY A 1 82 ? -3.572 -7.485 -4.050 1.00 84.62 82 GLY A CA 1
ATOM 662 C C . GLY A 1 82 ? -3.581 -8.382 -5.285 1.00 84.62 82 GLY A C 1
ATOM 663 O O . GLY A 1 82 ? -2.526 -8.808 -5.743 1.00 84.62 82 GLY A O 1
ATOM 664 N N . GLY A 1 83 ? -4.755 -8.622 -5.870 1.00 88.12 83 GLY A N 1
ATOM 665 C CA . GLY A 1 83 ? -4.906 -9.373 -7.112 1.00 88.12 83 GLY A CA 1
ATOM 666 C C . GLY A 1 83 ? -4.254 -8.662 -8.294 1.00 88.12 83 GLY A C 1
ATOM 667 O O . GLY A 1 83 ? -3.513 -9.292 -9.046 1.00 88.12 83 GLY A O 1
ATOM 668 N N . SER A 1 84 ? -4.454 -7.348 -8.431 1.00 87.00 84 SER A N 1
ATOM 669 C CA . SER A 1 84 ? -3.790 -6.573 -9.482 1.00 87.00 84 SER A CA 1
ATOM 670 C C . SER A 1 84 ? -2.271 -6.531 -9.283 1.00 87.00 84 SER A C 1
ATOM 672 O O . SER A 1 84 ? -1.537 -6.739 -10.248 1.00 87.00 84 SER A O 1
ATOM 674 N N . ALA A 1 85 ? -1.791 -6.360 -8.046 1.00 87.62 85 ALA A N 1
ATOM 675 C CA . ALA A 1 85 ? -0.369 -6.448 -7.710 1.00 87.62 85 ALA A CA 1
ATOM 676 C C . ALA A 1 85 ? 0.227 -7.818 -8.065 1.00 87.62 85 ALA A C 1
ATOM 678 O O . ALA A 1 85 ? 1.306 -7.880 -8.649 1.00 87.62 85 ALA A O 1
ATOM 679 N N . LEU A 1 86 ? -0.485 -8.910 -7.772 1.00 89.31 86 LEU A N 1
ATOM 680 C CA . LEU A 1 86 ? -0.040 -10.269 -8.078 1.00 89.31 86 LEU A CA 1
ATOM 681 C C . LEU A 1 86 ? 0.065 -10.505 -9.590 1.00 89.31 86 LEU A C 1
ATOM 683 O O . LEU A 1 86 ? 1.073 -11.028 -10.056 1.00 89.31 86 LEU A O 1
ATOM 687 N N . VAL A 1 87 ? -0.935 -10.076 -10.365 1.00 89.69 87 VAL A N 1
ATOM 688 C CA . VAL A 1 87 ? -0.900 -10.169 -11.835 1.00 89.69 87 VAL A CA 1
ATOM 689 C C . VAL A 1 87 ? 0.275 -9.369 -12.397 1.00 89.69 87 VAL A C 1
ATOM 691 O O . VAL A 1 87 ? 1.040 -9.895 -13.202 1.00 89.69 87 VAL A O 1
ATOM 694 N N . MET A 1 88 ? 0.464 -8.126 -11.945 1.00 87.75 88 MET A N 1
ATOM 695 C CA . MET A 1 88 ? 1.578 -7.283 -12.391 1.00 87.75 88 MET A CA 1
ATOM 696 C C . MET A 1 88 ? 2.942 -7.879 -12.017 1.00 87.75 88 MET A C 1
ATOM 698 O O . MET A 1 88 ? 3.871 -7.827 -12.819 1.00 87.75 88 MET A O 1
ATOM 702 N N . PHE A 1 89 ? 3.058 -8.500 -10.842 1.00 87.31 89 PHE A N 1
ATOM 703 C CA . PHE A 1 89 ? 4.277 -9.185 -10.417 1.00 87.31 89 PHE A CA 1
ATOM 704 C C . PHE A 1 89 ? 4.576 -10.426 -11.269 1.00 87.31 89 PHE A C 1
ATOM 706 O O . PHE A 1 89 ? 5.718 -10.633 -11.664 1.00 87.31 89 PHE A O 1
ATOM 713 N N . ILE A 1 90 ? 3.562 -11.225 -11.616 1.00 89.75 90 ILE A N 1
ATOM 714 C CA . ILE A 1 90 ? 3.727 -12.368 -12.529 1.00 89.75 90 ILE A CA 1
ATOM 715 C C . ILE A 1 90 ? 4.209 -11.891 -13.901 1.00 89.75 90 ILE A C 1
ATOM 717 O O . ILE A 1 90 ? 5.144 -12.464 -14.452 1.00 89.75 90 ILE A O 1
ATOM 721 N N . VAL A 1 91 ? 3.610 -10.825 -14.438 1.00 86.94 91 VAL A N 1
ATOM 722 C CA . VAL A 1 91 ? 4.048 -10.225 -15.706 1.00 86.94 91 VAL A CA 1
ATOM 723 C C . VAL A 1 91 ? 5.507 -9.773 -15.613 1.00 86.94 91 VAL A C 1
ATOM 725 O O . VAL A 1 91 ? 6.287 -10.070 -16.511 1.00 86.94 91 VAL A O 1
ATOM 728 N N . LEU A 1 92 ? 5.902 -9.134 -14.509 1.00 88.62 92 LEU A N 1
ATOM 729 C CA . LEU A 1 92 ? 7.285 -8.715 -14.275 1.00 88.62 92 LEU A CA 1
ATOM 730 C C . LEU A 1 92 ? 8.277 -9.893 -14.252 1.00 88.62 92 LEU A C 1
ATOM 732 O O . LEU A 1 92 ? 9.404 -9.726 -14.700 1.00 88.62 92 LEU A O 1
ATOM 736 N N . LEU A 1 93 ? 7.877 -11.063 -13.743 1.00 88.69 93 LEU A N 1
ATOM 737 C CA . LEU A 1 93 ? 8.727 -12.262 -13.714 1.00 88.69 93 LEU A CA 1
ATOM 738 C C . LEU A 1 93 ? 8.919 -12.908 -15.092 1.00 88.69 93 LEU A C 1
ATOM 740 O O . LEU A 1 93 ? 9.908 -13.608 -15.299 1.00 88.69 93 LEU A O 1
ATOM 744 N N . ILE A 1 94 ? 7.958 -12.731 -16.000 1.00 90.75 94 ILE A N 1
ATOM 745 C CA . ILE A 1 94 ? 7.982 -13.337 -17.338 1.00 90.75 94 ILE A CA 1
ATOM 746 C C . ILE A 1 94 ? 8.847 -12.518 -18.305 1.00 90.75 94 ILE A C 1
ATOM 748 O O . ILE A 1 94 ? 9.440 -13.088 -19.221 1.00 90.75 94 ILE A O 1
ATOM 752 N N . ILE A 1 95 ? 8.889 -11.196 -18.122 1.00 81.62 95 ILE A N 1
ATOM 753 C CA . ILE A 1 95 ? 9.606 -10.255 -18.994 1.00 81.62 95 ILE A CA 1
ATOM 754 C C . ILE A 1 95 ? 11.081 -10.198 -18.616 1.00 81.62 95 ILE A C 1
ATOM 756 O O . ILE A 1 95 ? 11.909 -10.113 -19.549 1.00 81.62 95 ILE A O 1
#

Sequence (95 aa):
MEWLQPRSPWDVLAGFLASIWALFTLHIHWLQGTNFFDLRIMLWVLVVTAVCLGVLLLSGGLISGQLYRSRDRYLRAVQALGGSALVMFIVLLII

Secondary structure (DSSP, 8-state):
----S-S-HHHHHHHHHHHHHHHHHHHHHHHSS--TTSHHHHHHHHHHHHHHHHHHHHHHHHHTSHHHHSHHHHHHHHHHHHHHHHHHHHHHHH-

pLDDT: mean 83.95, std 9.73, range [45.47, 94.88]

Foldseek 3Di:
DPQQAQPDPVLLVVLVVLLVVLVVQLCCLPPVPQDCVDPLSVLVSLLSNLQSVLSNLVSVCNNNSVCSVCVVVSVVSSCVSNVVSVVSVVVSVVD

Organism: Halalkalicoccus jeotgali (strain DSM 18796 / CECT 7217 / JCM 14584 / KCTC 4019 / B3) (NCBI:txid795797)